Protein AF-0000000072974946 (afdb_homodimer)

Sequence (174 aa):
MSIWTCPFCGLHQTVTRVKTSTVEIAFEIHDCAGGPMGLRGIAVGCSNESCKKVQVTAEVIAAKTGQIGFKSMTPKRPFRRKLFQTAMSIWTCPFCGLHQTVTRVKTSTVEIAFEIHDCAGGPMGLRGIAVGCSNESCKKVQVTAEVIAAKTGQIGFKSMTPKRPFRRKLFQTA

Solvent-accessible surface area (backbone atoms only — not comparable to full-atom values): 9712 Å² total; per-residue (Å²): 124,62,79,38,65,36,90,83,80,65,49,76,39,71,64,44,71,59,28,30,27,76,47,75,46,71,50,68,54,56,86,39,56,90,54,47,33,23,42,35,38,40,37,41,41,37,85,48,85,89,63,11,39,36,44,30,32,36,24,48,20,30,26,37,81,39,89,74,95,67,48,58,62,47,71,41,86,56,51,71,4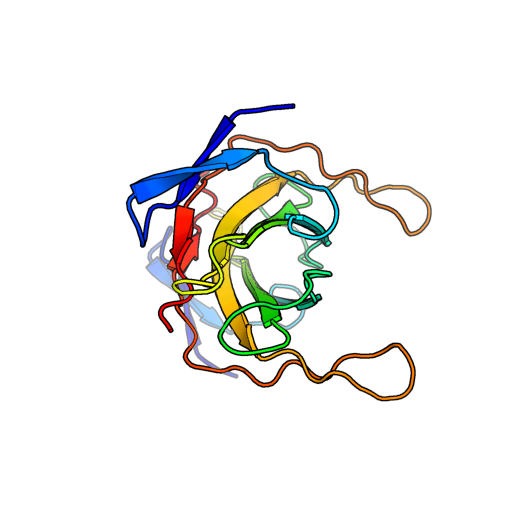4,77,41,68,56,76,119,125,64,78,37,65,37,90,83,79,65,48,77,39,71,63,43,72,60,28,31,25,76,46,75,46,70,51,64,54,55,84,40,51,87,56,50,32,23,42,35,38,40,38,42,40,36,84,48,86,87,61,12,43,38,44,29,32,36,23,48,20,31,27,37,81,41,90,75,92,60,53,56,62,46,73,38,83,57,51,70,43,77,42,64,59,73,130

Foldseek 3Di:
DDWDQDPPPRDIDDFDPVQKDKDKDWDDDPDDDPATKIKIKMKGFDPPPVGRWIKMWMFMFHWAPDDPDHTDTHRDPTPIDIDGDDD/DDWDQDPPPRDIDDFDPVQKDKDKDWDDDPDDDPATKIKIKMKGFDPPPVGRFIKMWMFMFHWAPDDPDDTDTHRDPGPTDIDGPDD

Structure (mmCIF, N/CA/C/O backbone):
data_AF-0000000072974946-model_v1
#
loop_
_entity.id
_entity.type
_entity.pdbx_description
1 polymer 'Uncharacterized protein'
#
loop_
_atom_site.group_PDB
_atom_site.id
_atom_site.type_symbol
_atom_site.label_atom_id
_atom_site.label_alt_id
_atom_site.label_comp_id
_atom_site.label_asym_id
_atom_site.label_entity_id
_atom_site.label_seq_id
_atom_site.pdbx_PDB_ins_code
_atom_site.Cartn_x
_atom_site.Cartn_y
_atom_site.Cartn_z
_atom_site.occupancy
_atom_site.B_iso_or_equiv
_atom_site.auth_seq_id
_atom_site.auth_comp_id
_atom_site.auth_asym_id
_atom_site.auth_atom_id
_atom_site.pdbx_PDB_model_num
ATOM 1 N N . MET A 1 1 ? -16.359 -18.438 -4.785 1 51.69 1 MET A N 1
ATOM 2 C CA . MET A 1 1 ? -15.008 -18.422 -5.32 1 51.69 1 MET A CA 1
ATOM 3 C C . MET A 1 1 ? -14.891 -17.469 -6.5 1 51.69 1 MET A C 1
ATOM 5 O O . MET A 1 1 ? -15.68 -17.531 -7.441 1 51.69 1 MET A O 1
ATOM 9 N N . SER A 1 2 ? -14.469 -16.141 -6.355 1 68.19 2 SER A N 1
ATOM 10 C CA . SER A 1 2 ? -14.508 -15.133 -7.414 1 68.19 2 SER A CA 1
ATOM 11 C C . SER A 1 2 ? -13.461 -15.414 -8.484 1 68.19 2 SER A C 1
ATOM 13 O O . SER A 1 2 ? -12.391 -15.945 -8.188 1 68.19 2 SER A O 1
ATOM 15 N N . ILE A 1 3 ? -13.891 -15.57 -9.742 1 84.31 3 ILE A N 1
ATOM 16 C CA . ILE A 1 3 ? -13.008 -15.766 -10.883 1 84.31 3 ILE A CA 1
ATOM 17 C C . ILE A 1 3 ? -12.164 -14.508 -11.102 1 84.31 3 ILE A C 1
ATOM 19 O O . ILE A 1 3 ? -12.68 -13.391 -11.055 1 84.31 3 ILE A O 1
ATOM 23 N N . TRP A 1 4 ? -10.945 -14.805 -11.172 1 88.5 4 TRP A N 1
ATOM 24 C CA . TRP A 1 4 ? -9.969 -13.742 -11.383 1 88.5 4 TRP A CA 1
ATOM 25 C C . TRP A 1 4 ? -9.172 -13.992 -12.664 1 88.5 4 TRP A C 1
ATOM 27 O O . TRP A 1 4 ? -8.781 -15.125 -12.953 1 88.5 4 TRP A O 1
ATOM 37 N N . THR A 1 5 ? -9.109 -12.945 -13.5 1 91.19 5 THR A N 1
ATOM 38 C CA . THR A 1 5 ? -8.273 -13.016 -14.695 1 91.19 5 THR A CA 1
ATOM 39 C C . THR A 1 5 ? -6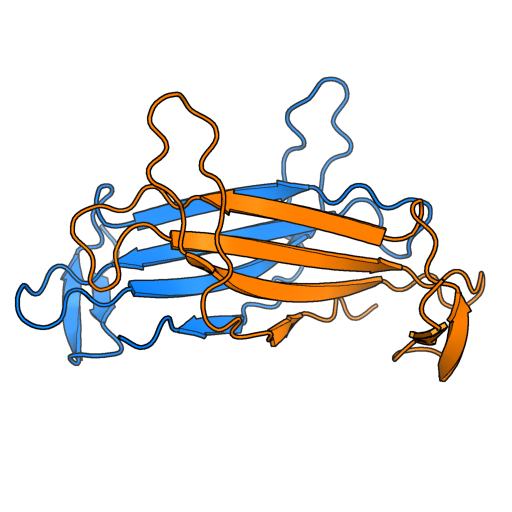.902 -12.398 -14.438 1 91.19 5 THR A C 1
ATOM 41 O O . THR A 1 5 ? -6.805 -11.234 -14.047 1 91.19 5 THR A O 1
ATOM 44 N N . CYS A 1 6 ? -5.895 -13.195 -14.625 1 90.38 6 CYS A N 1
ATOM 45 C CA . CYS A 1 6 ? -4.535 -12.695 -14.453 1 90.38 6 CYS A CA 1
ATOM 46 C C . CYS A 1 6 ? -4.215 -11.617 -15.477 1 90.38 6 CYS A C 1
ATOM 48 O O . CYS A 1 6 ? -4.32 -11.852 -16.688 1 90.38 6 CYS A O 1
ATOM 50 N N . PRO A 1 7 ? -3.805 -10.484 -15.016 1 88.69 7 PRO A N 1
ATOM 51 C CA . PRO A 1 7 ? -3.5 -9.398 -15.961 1 88.69 7 PRO A CA 1
ATOM 52 C C . PRO A 1 7 ? -2.189 -9.625 -16.719 1 88.69 7 PRO A C 1
ATOM 54 O O . PRO A 1 7 ? -1.877 -8.891 -17.641 1 88.69 7 PRO A O 1
ATOM 57 N N . PHE A 1 8 ? -1.518 -10.609 -16.375 1 86.81 8 PHE A N 1
ATOM 58 C CA . PHE A 1 8 ? -0.208 -10.852 -16.969 1 86.81 8 PHE A CA 1
ATOM 59 C C . PHE A 1 8 ? -0.295 -11.906 -18.062 1 86.81 8 PHE A C 1
ATOM 61 O O . PHE A 1 8 ? 0.243 -11.719 -19.156 1 86.81 8 PHE A O 1
ATOM 68 N N . CYS A 1 9 ? -0.981 -13.055 -17.75 1 90.12 9 CYS A N 1
ATOM 69 C CA . CYS A 1 9 ? -1.032 -14.133 -18.734 1 90.12 9 CYS A CA 1
ATOM 70 C C . CYS A 1 9 ? -2.414 -14.227 -19.375 1 90.12 9 CYS A C 1
ATOM 72 O O . CYS A 1 9 ? -2.6 -14.93 -20.359 1 90.12 9 CYS A O 1
ATOM 74 N N . GLY A 1 10 ? -3.426 -13.555 -18.797 1 92 10 GLY A N 1
ATOM 75 C CA . GLY A 1 10 ? -4.758 -13.492 -19.359 1 92 10 GLY A CA 1
ATOM 76 C C . GLY A 1 10 ? -5.613 -14.703 -19.031 1 92 10 GLY A C 1
ATOM 77 O O . GLY A 1 10 ? -6.758 -14.805 -19.469 1 92 10 GLY A O 1
ATOM 78 N N . LEU A 1 11 ? -5.098 -15.602 -18.281 1 92.06 11 LEU A N 1
ATOM 79 C CA . LEU A 1 11 ? -5.832 -16.812 -17.938 1 92.06 11 LEU A CA 1
ATOM 80 C C . LEU A 1 11 ? -6.781 -16.578 -16.781 1 92.06 11 LEU A C 1
ATOM 82 O O . LEU A 1 11 ? -6.445 -15.844 -15.836 1 92.06 11 LEU A O 1
ATOM 86 N N . HIS A 1 12 ? -7.871 -17.234 -16.844 1 92.38 12 HIS A N 1
ATOM 87 C CA . HIS A 1 12 ? -8.836 -17.203 -15.758 1 92.38 12 HIS A CA 1
ATOM 88 C C . HIS A 1 12 ? -8.469 -18.234 -14.68 1 92.38 12 HIS A C 1
ATOM 90 O O . HIS A 1 12 ? -8.078 -19.359 -14.992 1 92.38 12 HIS A O 1
ATOM 96 N N . GLN A 1 13 ? -8.508 -17.719 -13.523 1 89.19 13 GLN A N 1
ATOM 97 C CA . GLN A 1 13 ? -8.219 -18.625 -12.406 1 89.19 13 GLN A CA 1
ATOM 98 C C . GLN A 1 13 ? -9.141 -18.328 -11.219 1 89.19 13 GLN A C 1
ATOM 100 O O . GLN A 1 13 ? -9.664 -17.219 -11.086 1 89.19 13 GLN A O 1
ATOM 105 N N . THR A 1 14 ? -9.297 -19.406 -10.438 1 87.44 14 THR A N 1
ATOM 106 C CA . THR A 1 14 ? -9.992 -19.219 -9.164 1 87.44 14 THR A CA 1
ATOM 107 C C . THR A 1 14 ? -9.031 -18.688 -8.102 1 87.44 14 THR A C 1
ATOM 109 O O . THR A 1 14 ? -7.93 -19.203 -7.934 1 87.44 14 THR A O 1
ATOM 112 N N . VAL A 1 15 ? -9.516 -17.609 -7.535 1 83.62 15 VAL A N 1
ATOM 113 C CA . VAL A 1 15 ? -8.695 -17.031 -6.477 1 83.62 15 VAL A CA 1
ATOM 114 C C . VAL A 1 15 ? -8.711 -17.938 -5.254 1 83.62 15 VAL A C 1
ATOM 116 O O . VAL A 1 15 ? -9.773 -18.281 -4.738 1 83.62 15 VAL A O 1
ATOM 119 N N . THR A 1 16 ? -7.48 -18.484 -4.938 1 87.12 16 THR A N 1
ATOM 120 C CA . THR A 1 16 ? -7.355 -19.328 -3.754 1 87.12 16 THR A CA 1
ATOM 121 C C . THR A 1 16 ? -6.734 -18.547 -2.598 1 87.12 16 THR A C 1
ATOM 123 O O . THR A 1 16 ? -6.078 -17.531 -2.814 1 87.12 16 THR A O 1
ATOM 126 N N . ARG A 1 17 ? -6.969 -19.078 -1.376 1 88.38 17 ARG A N 1
ATOM 127 C CA . ARG A 1 17 ? -6.469 -18.406 -0.176 1 88.38 17 ARG A CA 1
ATOM 128 C C . ARG A 1 17 ? -4.941 -18.391 -0.152 1 88.38 17 ARG A C 1
ATOM 130 O O . ARG A 1 17 ? -4.336 -17.438 0.331 1 88.38 17 ARG A O 1
ATOM 137 N N . VAL A 1 18 ? -4.344 -19.438 -0.717 1 89.19 18 VAL A N 1
ATOM 138 C CA . VAL A 1 18 ? -2.891 -19.562 -0.647 1 89.19 18 VAL A CA 1
ATOM 139 C C . VAL A 1 18 ? -2.238 -18.594 -1.627 1 89.19 18 VAL A C 1
ATOM 141 O O . VAL A 1 18 ? -1.055 -18.266 -1.496 1 89.19 18 VAL A O 1
ATOM 144 N N . LYS A 1 19 ? -3.086 -18.156 -2.582 1 91.19 19 LYS A N 1
ATOM 145 C CA . LYS A 1 19 ? -2.543 -17.266 -3.604 1 91.19 19 LYS A CA 1
ATOM 146 C C . LYS A 1 19 ? -3.018 -15.828 -3.391 1 91.19 19 LYS A C 1
ATOM 148 O O . LYS A 1 19 ? -2.832 -14.969 -4.262 1 91.19 19 LYS A O 1
ATOM 153 N N . THR A 1 20 ? -3.645 -15.602 -2.303 1 91.38 20 THR A N 1
ATOM 154 C CA . THR A 1 20 ? -4.125 -14.258 -2.002 1 91.38 20 THR A CA 1
ATOM 155 C C . THR A 1 20 ? -3.723 -13.836 -0.592 1 91.38 20 THR A C 1
ATOM 157 O O . THR A 1 20 ? -3.73 -14.656 0.33 1 91.38 20 THR A O 1
ATOM 160 N N . SER A 1 21 ? -3.381 -12.633 -0.427 1 92.12 21 SER A N 1
ATOM 161 C CA . SER A 1 21 ? -3.041 -12.047 0.865 1 92.12 21 SER A CA 1
ATOM 162 C C . SER A 1 21 ? -3.555 -10.609 0.974 1 92.12 21 SER A C 1
ATOM 164 O O . SER A 1 21 ? -3.371 -9.812 0.056 1 92.12 21 SER A O 1
ATOM 166 N N . THR A 1 22 ? -4.281 -10.359 2.014 1 91.31 22 THR A N 1
ATOM 167 C CA . THR A 1 22 ? -4.73 -9.008 2.338 1 91.31 22 THR A CA 1
ATOM 168 C C . THR A 1 22 ? -4.059 -8.508 3.609 1 91.31 22 THR A C 1
ATOM 170 O O . THR A 1 22 ? -4 -9.219 4.613 1 91.31 22 THR A O 1
ATOM 173 N N . VAL A 1 23 ? -3.531 -7.344 3.523 1 89.5 23 VAL A N 1
ATOM 174 C CA . VAL A 1 23 ? -2.91 -6.742 4.699 1 89.5 23 VAL A CA 1
ATOM 175 C C . VAL A 1 23 ? -3.498 -5.355 4.941 1 89.5 23 VAL A C 1
ATOM 177 O O . VAL A 1 23 ? -3.914 -4.676 3.998 1 89.5 23 VAL A O 1
ATOM 180 N N . GLU A 1 24 ? -3.633 -5.023 6.211 1 88.19 24 GLU A N 1
ATOM 181 C CA . GLU A 1 24 ? -4.043 -3.695 6.66 1 88.19 24 GLU A CA 1
ATOM 182 C C . GLU A 1 24 ? -3.133 -3.186 7.773 1 88.19 24 GLU A C 1
ATOM 184 O O . GLU A 1 24 ? -2.791 -3.932 8.695 1 88.19 24 GLU A O 1
ATOM 189 N N . ILE A 1 25 ? -2.719 -1.967 7.598 1 89.06 25 ILE A N 1
ATOM 190 C CA . ILE A 1 25 ? -1.837 -1.403 8.617 1 89.06 25 ILE A CA 1
ATOM 191 C C . ILE A 1 25 ? -2.123 0.088 8.773 1 89.06 25 ILE A C 1
ATOM 193 O O . ILE A 1 25 ? -2.357 0.792 7.793 1 89.06 25 ILE A O 1
ATOM 197 N N . ALA A 1 26 ? -2.09 0.513 10.047 1 89.56 26 ALA A N 1
ATOM 198 C CA . ALA A 1 26 ? -2.391 1.911 10.344 1 89.56 26 ALA A CA 1
ATOM 199 C C . ALA A 1 26 ? -1.131 2.77 10.281 1 89.56 26 ALA A C 1
ATOM 201 O O . ALA A 1 26 ? -0.043 2.312 10.641 1 89.56 26 ALA A O 1
ATOM 202 N N . PHE A 1 27 ? -1.401 4.027 9.812 1 89.62 27 PHE A N 1
ATOM 203 C CA . PHE A 1 27 ? -0.354 5.035 9.945 1 89.62 27 PHE A CA 1
ATOM 204 C C . PHE A 1 27 ? -0.42 5.699 11.32 1 89.62 27 PHE A C 1
ATOM 206 O O . PHE A 1 27 ? -1.506 5.883 11.875 1 89.62 27 PHE A O 1
ATOM 213 N N . GLU A 1 28 ? 0.806 6.004 11.859 1 90.31 28 GLU A N 1
ATOM 214 C CA . GLU A 1 28 ? 0.872 6.773 13.102 1 90.31 28 GLU A CA 1
ATOM 215 C C . GLU A 1 28 ? 1.166 8.242 12.82 1 90.31 28 GLU A C 1
ATOM 217 O O . GLU A 1 28 ? 2.297 8.703 13 1 90.31 28 GLU A O 1
ATOM 222 N N . ILE A 1 29 ? 0.166 8.93 12.312 1 86.31 29 ILE A N 1
ATOM 223 C CA . ILE A 1 29 ? 0.29 10.352 12.023 1 86.31 29 ILE A CA 1
ATOM 224 C C . ILE A 1 29 ? -0.747 11.133 12.82 1 86.31 29 ILE A C 1
ATOM 226 O O . ILE A 1 29 ? -1.896 10.711 12.945 1 86.31 29 ILE A O 1
ATOM 230 N N . HIS A 1 30 ? -0.218 12.219 13.297 1 84.31 30 HIS A N 1
ATOM 231 C CA . HIS A 1 30 ? -1.086 12.969 14.195 1 84.31 30 HIS A CA 1
ATOM 232 C C . HIS A 1 30 ? -1.682 14.188 13.492 1 84.31 30 HIS A C 1
ATOM 234 O O . HIS A 1 30 ? -1.077 14.734 12.57 1 84.31 30 HIS A O 1
ATOM 240 N N . ASP A 1 31 ? -2.895 14.578 13.945 1 84.62 31 ASP A N 1
ATOM 241 C CA . ASP A 1 31 ? -3.521 15.859 13.633 1 84.62 31 ASP A CA 1
ATOM 242 C C . ASP A 1 31 ? -3.641 16.062 12.117 1 84.62 31 ASP A C 1
ATOM 244 O O . ASP A 1 31 ? -3.203 17.078 11.586 1 84.62 31 ASP A O 1
ATOM 248 N N . CYS A 1 32 ? -4.164 15.141 11.438 1 83.12 32 CYS A N 1
ATOM 249 C CA . CYS A 1 32 ? -4.371 15.234 10 1 83.12 32 CYS A CA 1
ATOM 250 C C . CYS A 1 32 ? -5.852 15.359 9.664 1 83.12 32 CYS A C 1
ATOM 252 O O . CYS A 1 32 ? -6.703 14.883 10.414 1 83.12 32 CYS A O 1
ATOM 254 N N . ALA A 1 33 ? -5.918 15.938 8.445 1 76 33 ALA A N 1
ATOM 255 C CA . ALA A 1 33 ? -7.281 16.062 7.938 1 76 33 ALA A CA 1
ATOM 256 C C . ALA A 1 33 ? -7.844 14.703 7.531 1 76 33 ALA A C 1
ATOM 258 O O . ALA A 1 33 ? -7.133 13.883 6.949 1 76 33 ALA A O 1
ATOM 259 N N . GLY A 1 34 ? -8.992 14.234 8.047 1 75.81 34 GLY A N 1
ATOM 260 C CA . GLY A 1 34 ? -9.656 12.992 7.688 1 75.81 34 GLY A CA 1
ATOM 261 C C . GLY A 1 34 ? -9.625 11.953 8.797 1 75.81 34 GLY A C 1
ATOM 262 O O . GLY A 1 34 ? -10.289 10.922 8.703 1 75.81 34 GLY A O 1
ATOM 263 N N . GLY A 1 35 ? -8.672 12.227 9.75 1 79.62 35 GLY A N 1
ATOM 264 C CA . GLY A 1 35 ? -8.633 11.305 10.867 1 79.62 35 GLY A CA 1
ATOM 265 C C . GLY A 1 35 ? -7.633 10.18 10.68 1 79.62 35 GLY A C 1
ATOM 266 O O . GLY A 1 35 ? -6.777 10.242 9.789 1 79.62 35 GLY A O 1
ATOM 267 N N . PRO A 1 36 ? -7.73 9.172 11.57 1 83 36 PRO A N 1
ATOM 268 C CA . PRO A 1 36 ? -6.828 8.023 11.461 1 83 36 PRO A CA 1
ATOM 269 C C . PRO A 1 36 ? -6.98 7.273 10.141 1 83 36 PRO A C 1
ATOM 271 O O . PRO A 1 36 ? -8.102 7.059 9.672 1 83 36 PRO A O 1
ATOM 274 N N . MET A 1 37 ? -5.797 7.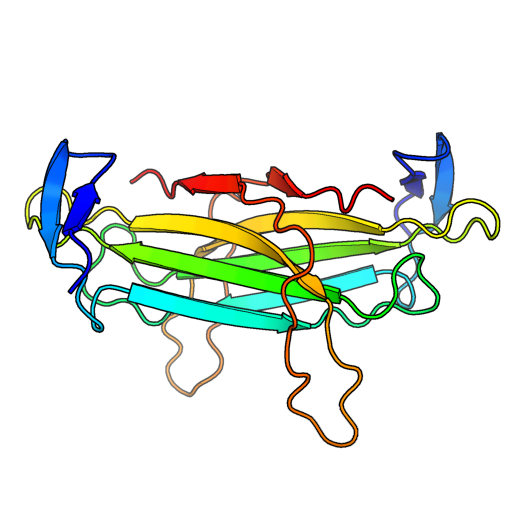004 9.578 1 84.94 37 MET A N 1
ATOM 275 C CA . MET A 1 37 ? -5.801 6.324 8.289 1 84.94 37 MET A CA 1
ATOM 276 C C . MET A 1 37 ? -4.777 5.191 8.266 1 84.94 37 MET A C 1
ATOM 278 O O . MET A 1 37 ? -3.941 5.086 9.164 1 84.94 37 MET A O 1
ATOM 282 N N . GLY A 1 38 ? -5.012 4.344 7.27 1 86.94 38 GLY A N 1
ATOM 283 C CA . GLY A 1 38 ? -4.094 3.234 7.055 1 86.94 38 GLY A CA 1
ATOM 284 C C . GLY A 1 38 ? -3.99 2.816 5.602 1 86.94 38 GLY A C 1
ATOM 285 O O . GLY A 1 38 ? -4.477 3.518 4.711 1 86.94 38 GLY A O 1
ATOM 286 N N . LEU A 1 39 ? -3.209 1.827 5.484 1 88 39 LEU A N 1
ATOM 287 C CA . LEU A 1 39 ? -2.98 1.25 4.164 1 88 39 LEU A CA 1
ATOM 288 C C . LEU A 1 39 ? -3.537 -0.168 4.086 1 88 39 LEU A C 1
ATOM 290 O O . LEU A 1 39 ? -3.33 -0.971 5 1 88 39 LEU A O 1
ATOM 294 N N . ARG A 1 40 ? -4.27 -0.372 3.062 1 87.88 40 ARG A N 1
ATOM 295 C CA . ARG A 1 40 ? -4.715 -1.725 2.746 1 87.88 40 ARG A CA 1
ATOM 296 C C . ARG A 1 40 ? -4.086 -2.219 1.447 1 87.88 40 ARG A C 1
ATOM 298 O O . ARG A 1 40 ? -4.074 -1.5 0.446 1 87.88 40 ARG A O 1
ATOM 305 N N . GLY A 1 41 ? -3.488 -3.348 1.512 1 90.69 41 GLY A N 1
ATOM 306 C CA . GLY A 1 41 ? -2.926 -3.998 0.339 1 90.69 41 GLY A CA 1
ATOM 307 C C . GLY A 1 41 ? -3.527 -5.363 0.068 1 90.69 41 GLY A C 1
ATOM 308 O O . GLY A 1 41 ? -3.805 -6.121 1 1 90.69 41 GLY A O 1
ATOM 309 N N . ILE A 1 42 ? -3.734 -5.621 -1.188 1 90.38 42 ILE A N 1
ATOM 310 C CA . ILE A 1 42 ? -4.191 -6.941 -1.621 1 90.38 42 ILE A CA 1
ATOM 311 C C . ILE A 1 42 ? -3.229 -7.5 -2.668 1 90.38 42 ILE A C 1
ATOM 313 O O . ILE A 1 42 ? -2.92 -6.828 -3.658 1 90.38 42 ILE A O 1
ATOM 317 N N . ALA A 1 43 ? -2.791 -8.672 -2.395 1 90.5 43 ALA A N 1
ATOM 318 C CA . ALA A 1 43 ? -1.946 -9.375 -3.352 1 90.5 43 ALA A CA 1
ATOM 319 C C . ALA A 1 43 ? -2.641 -10.633 -3.871 1 90.5 43 ALA A C 1
ATOM 321 O O . ALA A 1 43 ? -3.23 -11.391 -3.098 1 90.5 43 ALA A O 1
ATOM 322 N N . VAL A 1 44 ? -2.574 -10.758 -5.199 1 90.75 44 VAL A N 1
ATOM 323 C CA . VAL A 1 44 ? -3.117 -11.945 -5.852 1 90.75 44 VAL A CA 1
ATOM 324 C C . VAL A 1 44 ? -2.061 -12.555 -6.77 1 90.75 44 VAL A C 1
ATOM 326 O O . VAL A 1 44 ? -1.605 -11.906 -7.719 1 90.75 44 VAL A O 1
ATOM 329 N N . GLY A 1 45 ? -1.755 -13.773 -6.453 1 91.88 45 GLY A N 1
ATOM 330 C CA . GLY A 1 45 ? -0.777 -14.484 -7.258 1 91.88 45 GLY A CA 1
ATOM 331 C C . GLY A 1 45 ? -1.408 -15.367 -8.32 1 91.88 45 GLY A C 1
ATOM 332 O O . GLY A 1 45 ? -2.424 -16.016 -8.062 1 91.88 45 GLY A O 1
ATOM 333 N N . CYS A 1 46 ? -0.748 -15.375 -9.43 1 91.12 46 CYS A N 1
ATOM 334 C CA . CYS A 1 46 ? -1.218 -16.234 -10.508 1 91.12 46 CYS A CA 1
ATOM 335 C C . CYS A 1 46 ? -0.862 -17.688 -10.242 1 91.12 46 CYS A C 1
ATOM 337 O O . CYS A 1 46 ? 0.283 -18 -9.914 1 91.12 46 CYS A O 1
ATOM 339 N N . SER A 1 47 ? -1.776 -18.625 -10.477 1 90.69 47 SER A N 1
ATOM 340 C CA . SER A 1 47 ? -1.57 -20.047 -10.227 1 90.69 47 SER A CA 1
ATOM 341 C C . SER A 1 47 ? -0.979 -20.75 -11.445 1 90.69 47 SER A C 1
ATOM 343 O O . SER A 1 47 ? -0.615 -21.922 -11.375 1 90.69 47 SER A O 1
ATOM 345 N N . ASN A 1 48 ? -0.956 -19.984 -12.586 1 91.62 48 ASN A N 1
ATOM 346 C CA . ASN A 1 48 ? -0.296 -20.531 -13.766 1 91.62 48 ASN A CA 1
ATOM 347 C C . ASN A 1 48 ? 1.205 -20.703 -13.539 1 91.62 48 ASN A C 1
ATOM 349 O O . ASN A 1 48 ? 1.912 -19.719 -13.312 1 91.62 48 ASN A O 1
ATOM 353 N N . GLU A 1 49 ? 1.651 -21.891 -13.625 1 90.75 49 GLU A N 1
ATOM 354 C CA . GLU A 1 49 ? 3.041 -22.219 -13.328 1 90.75 49 GLU A CA 1
ATOM 355 C C . GLU A 1 49 ? 3.998 -21.438 -14.234 1 90.75 49 GLU A C 1
ATOM 357 O O . GLU A 1 49 ? 5.117 -21.125 -13.828 1 90.75 49 GLU A O 1
ATOM 362 N N . SER A 1 50 ? 3.488 -21.141 -15.406 1 91.25 50 SER A N 1
ATOM 363 C CA . SER A 1 50 ? 4.352 -20.453 -16.359 1 91.25 50 SER A CA 1
ATOM 364 C C . SER A 1 50 ? 4.375 -18.953 -16.094 1 91.25 50 SER A C 1
ATOM 366 O O . SER A 1 50 ? 5.273 -18.25 -16.562 1 91.25 50 SER A O 1
ATOM 368 N N . CYS A 1 51 ? 3.459 -18.375 -15.43 1 91.19 51 CYS A N 1
ATOM 369 C CA . CYS A 1 51 ? 3.348 -16.938 -15.148 1 91.19 51 CYS A CA 1
ATOM 370 C C . CYS A 1 51 ? 3.793 -16.625 -13.727 1 91.19 51 CYS A C 1
ATOM 372 O O . CYS A 1 51 ? 4.867 -16.062 -13.516 1 91.19 51 CYS A O 1
ATOM 374 N N . LYS A 1 52 ? 3.203 -17.062 -12.648 1 90.38 52 LYS A N 1
ATOM 375 C CA . LYS A 1 52 ? 3.449 -16.984 -11.211 1 90.38 52 LYS A CA 1
ATOM 376 C C . LYS A 1 52 ? 3.633 -15.539 -10.758 1 90.38 52 LYS A C 1
ATOM 378 O O . LYS A 1 52 ? 4.137 -15.281 -9.664 1 90.38 52 LYS A O 1
ATOM 383 N N . LYS A 1 53 ? 3.17 -14.539 -11.586 1 89.19 53 LYS A N 1
ATOM 384 C CA . LYS A 1 53 ? 3.268 -13.133 -11.203 1 89.19 53 LYS A CA 1
ATOM 385 C C . LYS A 1 53 ? 2.158 -12.758 -10.227 1 89.19 53 LYS A C 1
ATOM 387 O O . LYS A 1 53 ? 1.165 -13.469 -10.094 1 89.19 53 LYS A O 1
ATOM 392 N N . VAL A 1 54 ? 2.48 -11.688 -9.492 1 89.06 54 VAL A N 1
ATOM 393 C CA . VAL A 1 54 ? 1.57 -11.242 -8.438 1 89.06 54 VAL A CA 1
ATOM 394 C C . VAL A 1 54 ? 1.039 -9.852 -8.766 1 89.06 54 VAL A C 1
ATOM 396 O O . VAL A 1 54 ? 1.809 -8.953 -9.109 1 89.06 54 VAL A O 1
ATOM 399 N N . GLN A 1 55 ? -0.241 -9.719 -8.68 1 88.88 55 GLN A N 1
ATOM 400 C CA . GLN A 1 55 ? -0.859 -8.398 -8.734 1 88.88 55 GLN A CA 1
ATOM 401 C C . GLN A 1 55 ? -1.06 -7.828 -7.336 1 88.88 55 GLN A C 1
ATOM 403 O O . GLN A 1 55 ? -1.664 -8.469 -6.477 1 88.88 55 GLN A O 1
ATOM 408 N N . VAL A 1 56 ? -0.549 -6.617 -7.168 1 88.06 56 VAL A N 1
ATOM 409 C CA . VAL A 1 56 ? -0.722 -5.945 -5.887 1 88.06 56 VAL A CA 1
ATOM 410 C C . VAL A 1 56 ? -1.545 -4.672 -6.074 1 88.06 56 VAL A C 1
ATOM 412 O O . VAL A 1 56 ? -1.292 -3.895 -6.996 1 88.06 56 VAL A O 1
ATOM 415 N N . THR A 1 57 ? -2.537 -4.535 -5.266 1 87.44 57 THR A N 1
ATOM 416 C CA . THR A 1 57 ? -3.32 -3.309 -5.188 1 87.44 57 THR A CA 1
ATOM 417 C C . THR A 1 57 ? -3.248 -2.711 -3.783 1 87.44 57 THR A C 1
ATOM 419 O O . THR A 1 57 ? -3.168 -3.443 -2.795 1 87.44 57 THR A O 1
ATOM 422 N N . ALA A 1 58 ? -3.156 -1.448 -3.777 1 87.44 58 ALA A N 1
ATOM 423 C CA . ALA A 1 58 ? -3.125 -0.755 -2.492 1 87.44 58 ALA A CA 1
ATOM 424 C C . ALA A 1 58 ? -4.117 0.403 -2.469 1 87.44 58 ALA A C 1
ATOM 426 O O . ALA A 1 58 ? -4.359 1.043 -3.494 1 87.44 58 ALA A O 1
ATOM 427 N N . GLU A 1 59 ? -4.656 0.656 -1.284 1 85.06 59 GLU A N 1
ATOM 428 C CA . GLU A 1 59 ? -5.566 1.782 -1.086 1 85.06 59 GLU A CA 1
ATOM 429 C C . GLU A 1 59 ? -5.426 2.361 0.319 1 85.06 59 GLU A C 1
ATOM 431 O O . GLU A 1 59 ? -5.023 1.658 1.249 1 85.06 59 GLU A O 1
ATOM 436 N N . VAL A 1 60 ? -5.762 3.578 0.415 1 86.5 60 VAL A N 1
ATOM 437 C CA . VAL A 1 60 ? -5.82 4.227 1.721 1 86.5 60 VAL A CA 1
ATOM 438 C C . VAL A 1 60 ? -7.199 4.016 2.342 1 86.5 60 VAL A C 1
ATOM 440 O O . VAL A 1 60 ? -8.219 4.188 1.674 1 86.5 60 VAL A O 1
ATOM 443 N N . ILE A 1 61 ? -7.105 3.59 3.631 1 83.88 61 ILE A N 1
ATOM 444 C CA . ILE A 1 61 ? -8.367 3.326 4.316 1 83.88 61 ILE A CA 1
ATOM 445 C C . ILE A 1 61 ? -8.414 4.117 5.621 1 83.88 61 ILE A C 1
ATOM 447 O O . ILE A 1 61 ? -7.383 4.555 6.133 1 83.88 61 ILE A O 1
ATOM 451 N N . ALA A 1 62 ? -9.711 4.355 6.078 1 82.5 62 ALA A N 1
ATOM 452 C CA . ALA A 1 62 ? -9.859 4.93 7.414 1 82.5 62 ALA A CA 1
ATOM 453 C C . ALA A 1 62 ? -9.461 3.926 8.492 1 82.5 62 ALA A C 1
ATOM 455 O O . ALA A 1 62 ? -9.773 2.736 8.391 1 82.5 62 ALA A O 1
ATOM 456 N N . ALA A 1 63 ? -8.625 4.48 9.383 1 80.31 63 ALA A N 1
ATOM 457 C CA . ALA A 1 63 ? -8.211 3.627 10.492 1 80.31 63 ALA A CA 1
ATOM 458 C C . ALA A 1 63 ? -9.031 3.93 11.742 1 80.31 63 ALA A C 1
ATOM 460 O O . ALA A 1 63 ? -9.555 5.035 11.898 1 80.31 63 ALA A O 1
ATOM 461 N N . LYS A 1 64 ? -9.531 2.869 12.453 1 64.44 64 LYS A N 1
ATOM 462 C CA . LYS A 1 64 ? -10.258 3.1 13.703 1 64.44 64 LYS A CA 1
ATOM 463 C C . LYS A 1 64 ? -9.297 3.238 14.883 1 64.44 64 LYS A C 1
ATOM 465 O O . LYS A 1 64 ? -8.266 2.562 14.93 1 64.44 64 LYS A O 1
ATOM 470 N N . THR A 1 65 ? -9.258 4.457 15.422 1 55.38 65 THR A N 1
ATOM 471 C CA . THR A 1 65 ? -8.492 4.609 16.656 1 55.38 65 THR A CA 1
ATOM 472 C C . THR A 1 65 ? -8.906 3.564 17.688 1 55.38 65 THR A C 1
ATOM 474 O O . THR A 1 65 ? -10.07 3.508 18.094 1 55.38 65 THR A O 1
ATOM 477 N N . GLY A 1 66 ? -8.93 2.27 17.297 1 46.16 66 GLY A N 1
ATOM 478 C CA . GLY A 1 66 ? -9.367 1.425 18.391 1 46.16 66 GLY A CA 1
ATOM 479 C C . GLY A 1 66 ? -8.695 1.771 19.703 1 46.16 66 GLY A C 1
ATOM 480 O O . GLY A 1 66 ? -7.684 2.479 19.734 1 46.16 66 GLY A O 1
ATOM 481 N N . GLN A 1 67 ? -9.656 1.537 20.719 1 37.06 67 GLN A N 1
ATOM 482 C CA . GLN A 1 67 ? -9.047 1.493 22.047 1 37.06 67 GLN A CA 1
ATOM 483 C C . GLN A 1 67 ? -7.641 0.912 21.984 1 37.06 67 GLN A C 1
ATOM 485 O O . GLN A 1 67 ? -6.66 1.654 21.891 1 37.06 67 GLN A O 1
ATOM 490 N N . ILE A 1 68 ? -7.633 -0.546 22.344 1 33.41 68 ILE A N 1
ATOM 491 C CA . ILE A 1 68 ? -6.438 -1.367 22.5 1 33.41 68 ILE A CA 1
ATOM 492 C C . ILE A 1 68 ? -5.895 -1.752 21.125 1 33.41 68 ILE A C 1
ATOM 494 O O . ILE A 1 68 ? -6.66 -2.055 20.219 1 33.41 68 ILE A O 1
ATOM 498 N N . GLY A 1 69 ? -4.82 -2.039 20.469 1 34.44 69 GLY A N 1
ATOM 499 C CA . GLY A 1 69 ? -3.895 -2.471 19.438 1 34.44 69 GLY A CA 1
ATOM 500 C C . GLY A 1 69 ? -4.531 -2.561 18.062 1 34.44 69 GLY A C 1
ATOM 501 O O . GLY A 1 69 ? -3.838 -2.512 17.047 1 34.44 69 GLY A O 1
ATOM 502 N N . PHE A 1 70 ? -5.758 -3.279 17.734 1 34.47 70 PHE A N 1
ATOM 503 C CA . PHE A 1 70 ? -6.188 -3.725 16.422 1 34.47 70 PHE A CA 1
ATOM 504 C C . PHE A 1 70 ? -7.059 -2.67 15.75 1 34.47 70 PHE A C 1
ATOM 506 O O . PHE A 1 70 ? -8.148 -2.352 16.234 1 34.47 70 PHE A O 1
ATOM 513 N N . LYS A 1 71 ? -6.66 -1.647 15.234 1 40.16 71 LYS A N 1
ATOM 514 C CA . LYS A 1 71 ? -7.496 -0.612 14.633 1 40.16 71 LYS A CA 1
ATOM 515 C C . LYS A 1 71 ? -8.188 -1.126 13.375 1 40.16 71 LYS A C 1
ATOM 517 O O . LYS A 1 71 ? -7.555 -1.741 12.516 1 40.16 71 LYS A O 1
ATOM 522 N N . SER A 1 72 ? -9.539 -1.386 13.57 1 34.22 72 SER A N 1
ATOM 523 C CA . SER A 1 72 ? -10.391 -1.833 12.477 1 34.22 72 SER A CA 1
ATOM 524 C C . SER A 1 72 ? -10.438 -0.799 11.359 1 34.22 72 SER A C 1
ATOM 526 O O . SER A 1 72 ? -10.477 0.405 11.617 1 34.22 72 SER A O 1
ATOM 528 N N . MET A 1 73 ? -9.883 -1.011 10.227 1 39.44 73 MET A N 1
ATOM 529 C CA . MET A 1 73 ? -9.617 -0.24 9.016 1 39.44 73 MET A CA 1
ATOM 530 C C . MET A 1 73 ? -10.898 -0.06 8.203 1 39.44 73 MET A C 1
ATOM 532 O O . MET A 1 73 ? -11.539 -1.041 7.82 1 39.44 73 MET A O 1
ATOM 536 N N . THR A 1 74 ? -11.727 0.851 8.578 1 36.91 74 THR A N 1
ATOM 537 C CA . THR A 1 74 ? -12.859 1.018 7.672 1 36.91 74 THR A CA 1
ATOM 538 C C . THR A 1 74 ? -12.414 1.69 6.375 1 36.91 74 THR A C 1
ATOM 540 O O . THR A 1 74 ? -11.695 2.691 6.406 1 36.91 74 THR A O 1
ATOM 543 N N . PRO A 1 75 ? -12.594 1.015 5.309 1 35.59 75 PRO A N 1
ATOM 544 C CA . PRO A 1 75 ? -12.117 1.498 4.012 1 35.59 75 PRO A CA 1
ATOM 545 C C . PRO A 1 75 ? -12.805 2.787 3.57 1 35.59 75 PRO A C 1
ATOM 547 O O . PRO A 1 75 ? -14.031 2.863 3.566 1 35.59 75 PRO A O 1
ATOM 550 N N . LYS A 1 76 ? -12.492 3.896 3.961 1 37.72 76 LYS A N 1
ATOM 551 C CA . LYS A 1 76 ? -13.07 4.977 3.164 1 37.72 76 LYS A CA 1
ATOM 552 C C . LYS A 1 76 ? -12.664 4.855 1.697 1 37.72 76 LYS A C 1
ATOM 554 O O . LYS A 1 76 ? -11.758 4.09 1.36 1 37.72 76 LYS A O 1
ATOM 559 N N . ARG A 1 77 ? -13.086 5.871 0.785 1 36 77 ARG A N 1
ATOM 560 C CA . ARG A 1 77 ? -13.008 5.719 -0.665 1 36 77 ARG A CA 1
ATOM 561 C C . ARG A 1 77 ? -11.602 5.309 -1.1 1 36 77 ARG A C 1
ATOM 563 O O . ARG A 1 77 ? -10.641 6.039 -0.861 1 36 77 ARG A O 1
ATOM 570 N N . PRO A 1 78 ? -11.461 4.02 -1.287 1 37.5 78 PRO A N 1
ATOM 571 C CA . PRO A 1 78 ? -10.18 3.381 -1.592 1 37.5 78 PRO A CA 1
ATOM 572 C C . PRO A 1 78 ? -9.539 3.924 -2.867 1 37.5 78 PRO A C 1
ATOM 574 O O . PRO A 1 78 ? -10.227 4.148 -3.863 1 37.5 78 PRO A O 1
ATOM 577 N N . PHE A 1 79 ? -8.711 4.805 -2.777 1 36.22 79 PHE A N 1
ATOM 578 C CA . PHE A 1 79 ? -7.957 4.961 -4.016 1 36.22 79 PHE A CA 1
ATOM 579 C C . PHE A 1 79 ? -7.16 3.699 -4.324 1 36.22 79 PHE A C 1
ATOM 581 O O . PHE A 1 79 ? -6.254 3.33 -3.574 1 36.22 79 PHE A O 1
ATOM 588 N N . ARG A 1 80 ? -7.902 2.865 -5.016 1 41.88 80 ARG A N 1
ATOM 589 C CA . ARG A 1 80 ? -7.293 1.61 -5.441 1 41.88 80 ARG A CA 1
ATOM 590 C C . ARG A 1 80 ? -6.32 1.838 -6.594 1 41.88 80 ARG A C 1
ATOM 592 O O . ARG A 1 80 ? -6.66 2.484 -7.586 1 41.88 80 ARG A O 1
ATOM 599 N N . ARG A 1 81 ? -5.082 1.933 -6.254 1 46.28 81 ARG A N 1
ATOM 600 C CA . ARG A 1 81 ? -4.23 1.835 -7.438 1 46.28 81 ARG A CA 1
ATOM 601 C C . ARG A 1 81 ? -3.506 0.493 -7.48 1 46.28 81 ARG A C 1
ATOM 603 O O . ARG A 1 81 ? -3.062 -0.014 -6.449 1 46.28 81 ARG A O 1
ATOM 610 N N . LYS A 1 82 ? -3.645 -0.214 -8.539 1 43.91 82 LYS A N 1
ATOM 611 C CA . LYS A 1 82 ? -2.977 -1.482 -8.82 1 43.91 82 LYS A CA 1
ATOM 612 C C . LYS A 1 82 ? -1.467 -1.295 -8.93 1 43.91 82 LYS A C 1
ATOM 614 O O . LYS A 1 82 ? -0.997 -0.385 -9.617 1 43.91 82 LYS A O 1
ATOM 619 N N . LEU A 1 83 ? -0.89 -1.813 -7.93 1 51 83 LEU A N 1
ATOM 620 C CA . LEU A 1 83 ? 0.561 -1.917 -8.039 1 51 83 LEU A CA 1
ATOM 621 C C . LEU A 1 83 ? 0.968 -3.27 -8.617 1 51 83 LEU A C 1
ATOM 623 O O . LEU A 1 83 ? 0.428 -4.305 -8.219 1 51 83 LEU A O 1
ATOM 627 N N . PHE A 1 84 ? 1.483 -3.277 -9.75 1 43.38 84 PHE A N 1
ATOM 628 C CA . PHE A 1 84 ? 1.897 -4.527 -10.375 1 43.38 84 PHE A CA 1
ATOM 629 C C . PHE A 1 84 ? 3.377 -4.793 -10.125 1 43.38 84 PHE A C 1
ATOM 631 O O . PHE A 1 84 ? 4.191 -3.867 -10.141 1 43.38 84 PHE A O 1
ATOM 638 N N . GLN A 1 85 ? 3.621 -5.941 -9.312 1 48.69 85 GLN A N 1
ATOM 639 C CA . GLN A 1 85 ? 5.016 -6.375 -9.305 1 48.69 85 GLN A CA 1
ATOM 640 C C . GLN A 1 85 ? 5.383 -7.07 -10.609 1 48.69 85 GLN A C 1
ATOM 642 O O . GLN A 1 85 ? 4.676 -7.973 -11.062 1 48.69 85 GLN A O 1
ATOM 647 N N . THR A 1 86 ? 5.984 -6.211 -11.438 1 40.25 86 THR A N 1
ATOM 648 C CA . THR A 1 86 ? 6.523 -6.836 -12.648 1 40.25 86 THR A CA 1
ATOM 649 C C . THR A 1 86 ? 7.629 -7.824 -12.297 1 40.25 86 THR A C 1
ATOM 651 O O . THR A 1 86 ? 8.406 -7.59 -11.375 1 40.25 86 THR A O 1
ATOM 654 N N . ALA A 1 87 ? 7.508 -9.094 -12.742 1 36.38 87 ALA A N 1
ATOM 655 C CA . ALA A 1 87 ? 8.633 -10.023 -12.781 1 36.38 87 ALA A CA 1
ATOM 656 C C . ALA A 1 87 ? 9.836 -9.406 -13.484 1 36.38 87 ALA A C 1
ATOM 658 O O . ALA A 1 87 ? 9.68 -8.547 -14.359 1 36.38 87 ALA A O 1
ATOM 659 N N . MET B 1 1 ? 17.078 17.219 8.258 1 51.47 1 MET B N 1
ATOM 660 C CA . MET B 1 1 ? 15.625 17.406 8.195 1 51.47 1 MET B CA 1
ATOM 661 C C . MET B 1 1 ? 15.188 17.719 6.77 1 51.47 1 MET B C 1
ATOM 663 O O . MET B 1 1 ? 15.742 18.609 6.121 1 51.47 1 MET B O 1
ATOM 667 N N . SER B 1 2 ? 14.68 16.734 5.902 1 68.5 2 SER B N 1
ATOM 668 C CA . SER B 1 2 ? 14.414 16.938 4.48 1 68.5 2 SER B CA 1
ATOM 669 C C . SER B 1 2 ? 13.203 17.844 4.27 1 68.5 2 SER B C 1
ATOM 671 O O . SER B 1 2 ? 12.266 17.828 5.07 1 68.5 2 SER B O 1
ATOM 673 N N . ILE B 1 3 ? 13.375 18.953 3.566 1 84.69 3 ILE B N 1
ATOM 674 C CA . ILE B 1 3 ? 12.305 19.859 3.211 1 84.69 3 ILE B CA 1
ATOM 675 C C . ILE B 1 3 ? 11.312 19.172 2.277 1 84.69 3 ILE B C 1
ATOM 677 O O . ILE B 1 3 ? 11.719 18.484 1.334 1 84.69 3 ILE B O 1
ATOM 681 N N . TRP B 1 4 ? 10.133 19.297 2.717 1 88.56 4 TRP B N 1
ATOM 682 C CA . TRP B 1 4 ? 9.031 18.703 1.958 1 88.56 4 TRP B CA 1
ATOM 683 C C . TRP B 1 4 ? 8.023 19.766 1.548 1 88.56 4 TRP B C 1
ATOM 685 O O . TRP B 1 4 ? 7.695 20.656 2.336 1 88.56 4 TRP B O 1
ATOM 695 N N . THR B 1 5 ? 7.688 19.766 0.255 1 91.31 5 THR B N 1
ATOM 696 C CA . THR B 1 5 ? 6.637 20.656 -0.237 1 91.31 5 THR B CA 1
ATOM 697 C C . THR B 1 5 ? 5.297 19.922 -0.288 1 91.31 5 THR B C 1
ATOM 699 O O . THR B 1 5 ? 5.168 18.891 -0.941 1 91.31 5 THR B O 1
ATOM 702 N N . CYS B 1 6 ? 4.359 20.469 0.431 1 90.06 6 CYS B N 1
ATOM 703 C CA . CYS B 1 6 ? 3.02 19.891 0.42 1 90.06 6 CYS B CA 1
ATOM 704 C C . CYS B 1 6 ? 2.395 19.984 -0.967 1 90.06 6 CYS B C 1
ATOM 706 O O . CYS B 1 6 ? 2.277 21.078 -1.524 1 90.06 6 CYS B O 1
ATOM 708 N N . PRO B 1 7 ? 1.966 18.859 -1.487 1 88.62 7 PRO B N 1
ATOM 709 C CA . PRO B 1 7 ? 1.37 18.891 -2.824 1 88.62 7 PRO B CA 1
ATOM 710 C C . PRO B 1 7 ? -0.037 19.484 -2.832 1 88.62 7 PRO B C 1
ATOM 712 O O . PRO B 1 7 ? -0.604 19.719 -3.9 1 88.62 7 PRO B O 1
ATOM 715 N N . PHE B 1 8 ? -0.534 19.781 -1.724 1 86.25 8 PHE B N 1
ATOM 716 C CA . PHE B 1 8 ? -1.907 20.25 -1.631 1 86.25 8 PHE B CA 1
ATOM 717 C C . PHE B 1 8 ? -1.942 21.766 -1.479 1 86.25 8 PHE B C 1
ATOM 719 O O . PHE B 1 8 ? -2.707 22.453 -2.168 1 86.25 8 PHE B O 1
ATOM 726 N N . CYS B 1 9 ? -1.094 22.312 -0.514 1 89.75 9 CYS B N 1
ATOM 727 C CA . CYS B 1 9 ? -1.139 23.75 -0.268 1 89.75 9 CYS B CA 1
ATOM 728 C C . CYS B 1 9 ? 0.085 24.438 -0.855 1 89.75 9 CYS B C 1
ATOM 730 O O . CYS B 1 9 ? 0.135 25.672 -0.922 1 89.75 9 CYS B O 1
ATOM 732 N N . GLY B 1 10 ? 1.116 23.688 -1.251 1 91.81 10 GLY B N 1
ATOM 733 C CA . GLY B 1 10 ? 2.289 24.234 -1.919 1 91.81 10 GLY B CA 1
ATOM 734 C C . GLY B 1 10 ? 3.311 24.797 -0.957 1 91.81 10 GLY B C 1
ATOM 735 O O . GLY B 1 10 ? 4.344 25.328 -1.379 1 91.81 10 GLY B O 1
ATOM 736 N N . LEU B 1 11 ? 3.062 24.734 0.307 1 92 11 LEU B N 1
ATOM 737 C CA . LEU B 1 11 ? 3.971 25.297 1.299 1 92 11 LEU B CA 1
ATOM 738 C C . LEU B 1 11 ? 5.109 24.328 1.607 1 92 11 LEU B C 1
ATOM 740 O O . LEU B 1 11 ? 4.898 23.125 1.662 1 92 11 LEU B O 1
ATOM 744 N N . HIS B 1 12 ? 6.211 24.906 1.854 1 92.44 12 HIS B N 1
ATOM 745 C CA . HIS B 1 12 ? 7.371 24.125 2.293 1 92.44 12 HIS B CA 1
ATOM 746 C C . HIS B 1 12 ? 7.332 23.891 3.799 1 92.44 12 HIS B C 1
ATOM 748 O O . HIS B 1 12 ? 6.996 24.797 4.566 1 92.44 12 HIS B O 1
ATOM 754 N N . GLN B 1 13 ? 7.543 22.688 4.09 1 89.19 13 GLN B N 1
ATOM 755 C CA . GLN B 1 13 ? 7.59 22.344 5.508 1 89.19 13 GLN B CA 1
ATOM 756 C C . GLN B 1 13 ? 8.703 21.344 5.797 1 89.19 13 GLN B C 1
ATOM 758 O O . GLN B 1 13 ? 9.133 20.609 4.906 1 89.19 13 GLN B O 1
ATOM 763 N N . THR B 1 14 ? 9.125 21.406 7.055 1 87.62 14 THR B N 1
ATOM 764 C CA . THR B 1 14 ? 10.047 20.375 7.512 1 87.62 14 THR B CA 1
ATOM 765 C C . THR B 1 14 ? 9.289 19.125 7.93 1 87.62 14 THR B C 1
ATOM 767 O O . THR B 1 14 ? 8.297 19.203 8.664 1 87.62 14 THR B O 1
ATOM 770 N N . VAL B 1 15 ? 9.758 18.062 7.312 1 83.5 15 VAL B N 1
ATOM 771 C CA . VAL B 1 15 ? 9.133 16.781 7.664 1 83.5 15 VAL B CA 1
ATOM 772 C C . VAL B 1 15 ? 9.484 16.422 9.102 1 83.5 15 VAL B C 1
ATOM 774 O O . VAL B 1 15 ? 10.656 16.328 9.461 1 83.5 15 VAL B O 1
ATOM 777 N N . THR B 1 16 ? 8.406 16.406 9.977 1 87.31 16 THR B N 1
ATOM 778 C CA . THR B 1 16 ? 8.609 15.992 11.359 1 87.31 16 THR B CA 1
ATOM 779 C C . THR B 1 16 ? 8.164 14.547 11.562 1 87.31 16 THR B C 1
ATOM 781 O O . THR B 1 16 ? 7.375 14.016 10.773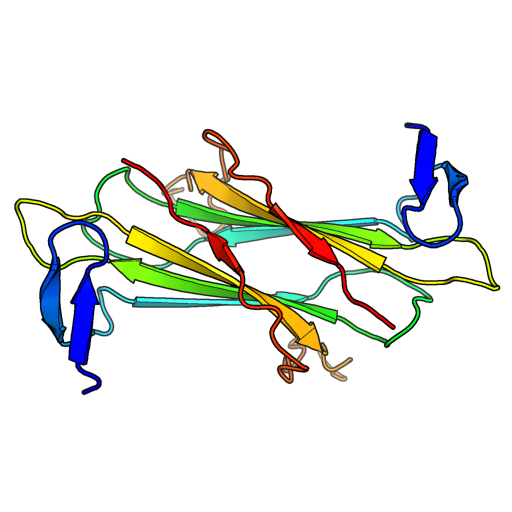 1 87.31 16 THR B O 1
ATOM 784 N N . ARG B 1 17 ? 8.711 13.922 12.641 1 88.44 17 ARG B N 1
ATOM 785 C CA . ARG B 1 17 ? 8.406 12.523 12.938 1 88.44 17 ARG B CA 1
ATOM 786 C C . ARG B 1 17 ? 6.922 12.344 13.25 1 88.44 17 ARG B C 1
ATOM 788 O O . ARG B 1 17 ? 6.332 11.312 12.914 1 88.44 17 ARG B O 1
ATOM 795 N N . VAL B 1 18 ? 6.324 13.375 13.852 1 89.06 18 VAL B N 1
ATOM 796 C CA . VAL B 1 18 ? 4.938 13.258 14.297 1 89.06 18 VAL B CA 1
ATOM 797 C C . VAL B 1 18 ? 4.008 13.352 13.086 1 89.06 18 VAL B C 1
ATOM 799 O O . VAL B 1 18 ? 2.85 12.93 13.156 1 89.06 18 VAL B O 1
ATOM 802 N N . LYS B 1 19 ? 4.598 13.914 12.008 1 91.19 19 LYS B N 1
ATOM 803 C CA . LYS B 1 19 ? 3.768 14.102 10.82 1 91.19 19 LYS B CA 1
ATOM 804 C C . LYS B 1 19 ? 4.129 13.094 9.734 1 91.19 19 LYS B C 1
ATOM 806 O O . LYS B 1 19 ? 3.682 13.219 8.594 1 91.19 19 LYS B O 1
ATOM 811 N N . THR B 1 20 ? 4.938 12.156 10.078 1 91.19 20 THR B N 1
ATOM 812 C CA . THR B 1 20 ? 5.328 11.133 9.117 1 91.19 20 THR B CA 1
ATOM 813 C C . THR B 1 20 ? 5.18 9.742 9.719 1 91.19 20 THR B C 1
ATOM 815 O O . THR B 1 20 ? 5.461 9.539 10.906 1 91.19 20 THR B O 1
ATOM 818 N N . SER B 1 21 ? 4.762 8.836 8.953 1 91.81 21 SER B N 1
ATOM 819 C CA . SER B 1 21 ? 4.637 7.438 9.336 1 91.81 21 SER B CA 1
ATOM 820 C C . SER B 1 21 ? 5.016 6.512 8.188 1 91.81 21 SER B C 1
ATOM 822 O O . SER B 1 21 ? 4.566 6.703 7.055 1 91.81 21 SER B O 1
ATOM 824 N N . THR B 1 22 ? 5.906 5.613 8.453 1 91.06 22 THR B N 1
ATOM 825 C CA . THR B 1 22 ? 6.273 4.566 7.508 1 91.06 22 THR B CA 1
ATOM 826 C C . THR B 1 22 ? 5.828 3.199 8.016 1 91.06 22 THR B C 1
ATOM 828 O O . THR B 1 22 ? 6.047 2.861 9.18 1 91.06 22 THR B O 1
ATOM 831 N N . VAL B 1 23 ? 5.188 2.486 7.172 1 89.44 23 VAL B N 1
ATOM 832 C CA . VAL B 1 23 ? 4.762 1.138 7.539 1 89.44 23 VAL B CA 1
ATOM 833 C C . VAL B 1 23 ? 5.246 0.141 6.484 1 89.44 23 VAL B C 1
ATOM 835 O O . VAL B 1 23 ? 5.391 0.49 5.312 1 89.44 23 VAL B O 1
ATOM 838 N N . GLU B 1 24 ? 5.594 -1.025 6.953 1 88.25 24 GLU B N 1
ATOM 839 C CA . GLU B 1 24 ? 5.949 -2.164 6.113 1 88.25 24 GLU B CA 1
ATOM 840 C C . GLU B 1 24 ?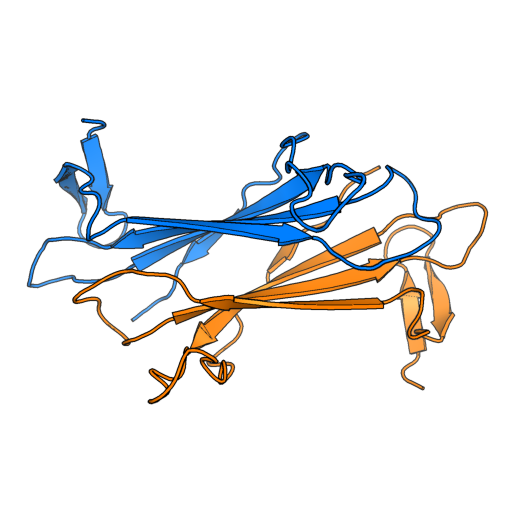 5.234 -3.432 6.57 1 88.25 24 GLU B C 1
ATOM 842 O O . GLU B 1 24 ? 5.16 -3.711 7.766 1 88.25 24 GLU B O 1
ATOM 847 N N . ILE B 1 25 ? 4.68 -4.098 5.605 1 89.25 25 ILE B N 1
ATOM 848 C CA . ILE B 1 25 ? 3.967 -5.324 5.953 1 89.25 25 ILE B CA 1
ATOM 849 C C . ILE B 1 25 ? 4.141 -6.355 4.84 1 89.25 25 ILE B C 1
ATOM 851 O O . ILE B 1 25 ? 4.102 -6.012 3.654 1 89.25 25 ILE B O 1
ATOM 855 N N . ALA B 1 26 ? 4.344 -7.598 5.281 1 90 26 ALA B N 1
ATOM 856 C CA . ALA B 1 26 ? 4.566 -8.672 4.32 1 90 26 ALA B CA 1
ATOM 857 C C . ALA B 1 26 ? 3.244 -9.289 3.873 1 90 26 ALA B C 1
ATOM 859 O O . ALA B 1 26 ? 2.301 -9.391 4.66 1 90 26 ALA B O 1
ATOM 860 N N . PHE B 1 27 ? 3.281 -9.695 2.549 1 89.62 27 PHE B N 1
ATOM 861 C CA . PHE B 1 27 ? 2.189 -10.539 2.064 1 89.62 27 PHE B CA 1
ATOM 862 C C . PHE B 1 27 ? 2.465 -12.008 2.359 1 89.62 27 PHE B C 1
ATOM 864 O O . PHE B 1 27 ? 3.617 -12.445 2.336 1 89.62 27 PHE B O 1
ATOM 871 N N . GLU B 1 28 ? 1.354 -12.727 2.699 1 90.38 28 GLU B N 1
ATOM 872 C CA . G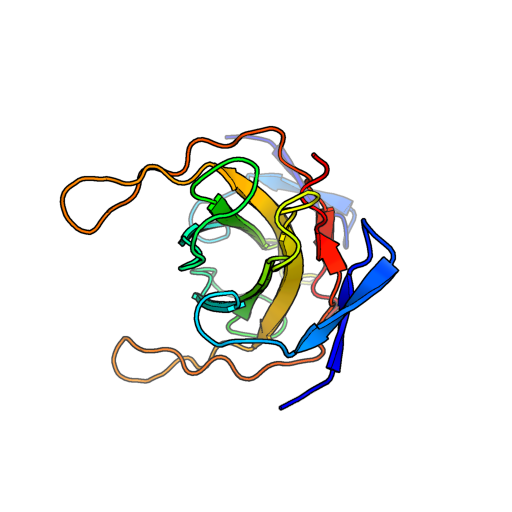LU B 1 28 ? 1.461 -14.18 2.857 1 90.38 28 GLU B CA 1
ATOM 873 C C . GLU B 1 28 ? 0.972 -14.906 1.608 1 90.38 28 GLU B C 1
ATOM 875 O O . GLU B 1 28 ? -0.14 -15.438 1.589 1 90.38 28 GLU B O 1
ATOM 880 N N . ILE B 1 29 ? 1.765 -14.844 0.571 1 86.56 29 ILE B N 1
ATOM 881 C CA . ILE B 1 29 ? 1.443 -15.516 -0.685 1 86.56 29 ILE B CA 1
ATOM 882 C C . ILE B 1 29 ? 2.537 -16.531 -1.027 1 86.56 29 ILE B C 1
ATOM 884 O O . ILE B 1 29 ? 3.725 -16.25 -0.827 1 86.56 29 ILE B O 1
ATOM 888 N N . HIS B 1 30 ? 2.018 -17.609 -1.496 1 85 30 HIS B N 1
ATOM 889 C CA . HIS B 1 30 ? 2.969 -18.688 -1.722 1 85 30 HIS B CA 1
ATOM 890 C C . HIS B 1 30 ? 3.279 -18.844 -3.205 1 85 30 HIS B C 1
ATOM 892 O O . HIS B 1 30 ? 2.441 -18.531 -4.059 1 85 30 HIS B O 1
ATOM 898 N N . ASP B 1 31 ? 4.504 -19.328 -3.49 1 85.56 31 ASP B N 1
ATOM 899 C CA . ASP B 1 31 ? 4.926 -19.812 -4.801 1 85.56 31 ASP B CA 1
ATOM 900 C C . ASP B 1 31 ? 4.707 -18.75 -5.875 1 85.56 31 ASP B C 1
ATOM 902 O O . ASP B 1 31 ? 4.062 -19.016 -6.895 1 85.56 31 ASP B O 1
ATOM 906 N N . CYS B 1 32 ? 5.168 -17.625 -5.68 1 83.94 32 CYS B N 1
ATOM 907 C CA . CYS B 1 32 ? 5.062 -16.531 -6.645 1 83.94 32 CYS B CA 1
ATOM 908 C C . CYS B 1 32 ? 6.426 -16.203 -7.238 1 83.94 32 CYS B C 1
ATOM 910 O O . CYS B 1 32 ? 7.453 -16.406 -6.59 1 83.94 32 CYS B O 1
ATOM 912 N N . ALA B 1 33 ? 6.184 -15.633 -8.406 1 78.31 33 ALA B N 1
ATOM 913 C CA . ALA B 1 33 ? 7.402 -15.164 -9.07 1 78.31 33 ALA B CA 1
ATOM 914 C C . ALA B 1 33 ? 7.984 -13.945 -8.359 1 78.31 33 ALA B C 1
ATOM 916 O O . ALA B 1 33 ? 7.242 -13.078 -7.891 1 78.31 33 ALA B O 1
ATOM 917 N N . GLY B 1 34 ? 9.281 -13.883 -7.992 1 76.88 34 GLY B N 1
ATOM 918 C CA . GLY B 1 34 ? 9.953 -12.75 -7.375 1 76.88 34 GLY B CA 1
ATOM 919 C C . GLY B 1 34 ? 10.273 -12.977 -5.91 1 76.88 34 GLY B C 1
ATOM 920 O O . GLY B 1 34 ? 11 -12.188 -5.301 1 76.88 34 GLY B O 1
ATOM 921 N N . GLY B 1 35 ? 9.5 -13.992 -5.348 1 8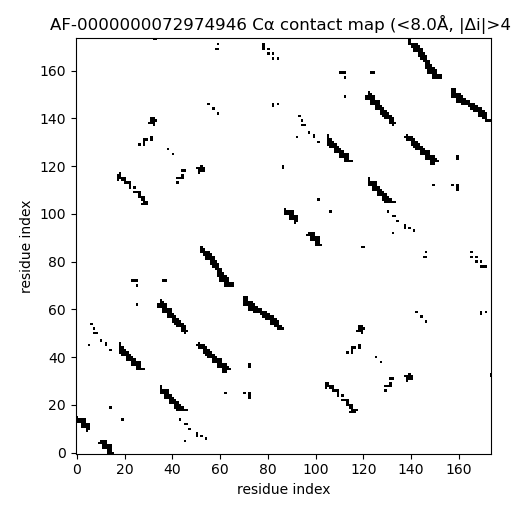0.5 35 GLY B N 1
ATOM 922 C CA . GLY B 1 35 ? 9.789 -14.297 -3.957 1 80.5 35 GLY B CA 1
ATOM 923 C C . GLY B 1 35 ? 8.898 -13.547 -2.986 1 80.5 35 GLY B C 1
ATOM 924 O O . GLY B 1 35 ? 7.879 -12.977 -3.385 1 80.5 35 GLY B O 1
ATOM 925 N N . PRO B 1 36 ? 9.281 -13.617 -1.697 1 83.75 36 PRO B N 1
ATOM 926 C CA . PRO B 1 36 ? 8.508 -12.906 -0.677 1 83.75 36 PRO B CA 1
ATOM 927 C C . PRO B 1 36 ? 8.461 -11.398 -0.917 1 83.75 36 PRO B C 1
ATOM 929 O O . PRO B 1 36 ? 9.477 -10.797 -1.268 1 83.75 36 PRO B O 1
ATOM 932 N N . MET B 1 37 ? 7.219 -10.938 -0.785 1 85.25 37 MET B N 1
ATOM 933 C CA . MET B 1 37 ? 7.027 -9.508 -1.029 1 85.25 37 MET B CA 1
ATOM 934 C C . MET B 1 37 ? 6.141 -8.883 0.046 1 85.25 37 MET B C 1
ATOM 936 O O . MET B 1 37 ? 5.535 -9.602 0.846 1 85.25 37 MET B O 1
ATOM 940 N N . GLY B 1 38 ? 6.238 -7.566 0.053 1 87.12 38 GLY B N 1
ATOM 941 C CA . GLY B 1 38 ? 5.41 -6.805 0.973 1 87.12 38 GLY B CA 1
ATOM 942 C C . GLY B 1 38 ? 5.051 -5.426 0.451 1 87.12 38 GLY B C 1
ATOM 943 O O . GLY B 1 38 ? 5.273 -5.121 -0.723 1 87.12 38 GLY B O 1
ATOM 944 N N . LEU B 1 39 ? 4.359 -4.789 1.291 1 88 39 LEU B N 1
ATOM 945 C CA . LEU B 1 39 ? 3.916 -3.43 0.999 1 88 39 LEU B CA 1
ATOM 946 C C . LEU B 1 39 ? 4.582 -2.428 1.933 1 88 39 LEU B C 1
ATOM 948 O O . LEU B 1 39 ? 4.656 -2.652 3.143 1 88 39 LEU B O 1
ATOM 952 N N . ARG B 1 40 ? 5.102 -1.423 1.333 1 88 40 ARG B N 1
ATOM 953 C CA . ARG B 1 40 ? 5.609 -0.289 2.098 1 88 40 ARG B CA 1
ATOM 954 C C . ARG B 1 40 ? 4.781 0.965 1.833 1 88 40 ARG B C 1
ATOM 956 O O . ARG B 1 40 ? 4.484 1.286 0.681 1 88 40 ARG B O 1
ATOM 963 N N . GLY B 1 41 ? 4.328 1.55 2.873 1 90.5 41 GLY B N 1
ATOM 964 C CA . GLY B 1 41 ? 3.605 2.809 2.789 1 90.5 41 GLY B CA 1
ATOM 965 C C . GLY B 1 41 ? 4.27 3.932 3.562 1 90.5 41 GLY B C 1
ATOM 966 O O . GLY B 1 41 ? 4.812 3.709 4.648 1 90.5 41 GLY B O 1
ATOM 967 N N . ILE B 1 42 ? 4.234 5.102 2.973 1 90.25 42 ILE B N 1
ATOM 968 C CA . ILE B 1 42 ? 4.715 6.305 3.643 1 90.25 42 ILE B CA 1
ATOM 969 C C . ILE B 1 42 ? 3.619 7.367 3.648 1 90.25 42 ILE B C 1
ATOM 971 O O . ILE B 1 42 ? 3.051 7.688 2.602 1 90.25 42 ILE B O 1
ATOM 975 N N . ALA B 1 43 ? 3.377 7.828 4.82 1 90.31 43 ALA B N 1
ATOM 976 C CA . ALA B 1 43 ? 2.428 8.93 4.973 1 90.31 43 ALA B CA 1
ATOM 977 C C . ALA B 1 43 ? 3.121 10.18 5.492 1 90.31 43 ALA B C 1
ATOM 979 O O . ALA B 1 43 ? 3.932 10.109 6.422 1 90.31 43 ALA B O 1
ATOM 980 N N . VAL B 1 44 ? 2.787 11.281 4.824 1 90.69 44 VAL B N 1
ATOM 981 C CA . VAL B 1 44 ? 3.303 12.578 5.242 1 90.69 44 VAL B CA 1
ATOM 982 C C . VAL B 1 44 ? 2.148 13.57 5.387 1 90.69 44 VAL B C 1
ATOM 984 O O . VAL B 1 44 ? 1.444 13.859 4.414 1 90.69 44 VAL B O 1
ATOM 987 N N . GLY B 1 45 ? 2.045 14.047 6.586 1 91.69 45 GLY B N 1
ATOM 988 C CA . GLY B 1 45 ? 0.999 15.023 6.859 1 91.69 45 GLY B CA 1
ATOM 989 C C . GLY B 1 45 ? 1.485 16.453 6.789 1 91.69 45 GLY B C 1
ATOM 990 O O . GLY B 1 45 ? 2.594 16.766 7.23 1 91.69 45 GLY B O 1
ATOM 991 N N . CYS B 1 46 ? 0.608 17.266 6.285 1 90.94 46 CYS B N 1
ATOM 992 C CA . CYS B 1 46 ? 0.927 18.688 6.215 1 90.94 46 CYS B CA 1
ATOM 993 C C . CYS B 1 46 ? 0.784 19.344 7.582 1 90.94 46 CYS B C 1
ATOM 995 O O . CYS B 1 46 ? -0.23 19.172 8.258 1 90.94 46 CYS B O 1
ATOM 997 N N . SER B 1 47 ? 1.714 20.203 7.973 1 90.56 47 SER B N 1
ATOM 998 C CA . SER B 1 47 ? 1.712 20.875 9.273 1 90.56 47 SER B CA 1
ATOM 999 C C . SER B 1 47 ? 0.956 22.203 9.211 1 90.56 47 SER B C 1
ATOM 1001 O O . SER B 1 47 ? 0.736 22.844 10.242 1 90.56 47 SER B O 1
ATOM 1003 N N . ASN B 1 48 ? 0.62 22.594 7.957 1 91.56 48 ASN B N 1
ATOM 1004 C CA . ASN B 1 48 ? -0.207 23.797 7.828 1 91.56 48 ASN B CA 1
ATOM 1005 C C . ASN B 1 48 ? -1.606 23.578 8.391 1 91.56 48 ASN B C 1
ATOM 1007 O O . ASN B 1 48 ? -2.346 22.703 7.918 1 91.56 48 ASN B O 1
ATOM 1011 N N . GLU B 1 49 ? -1.937 24.344 9.359 1 90.69 49 GLU B N 1
ATOM 1012 C CA . GLU B 1 49 ? -3.195 24.172 10.078 1 90.69 49 GLU B CA 1
ATOM 1013 C C . GLU B 1 49 ? -4.391 24.297 9.133 1 90.69 49 GLU B C 1
ATOM 1015 O O . GLU B 1 49 ? -5.43 23.672 9.352 1 90.69 49 GLU B O 1
ATOM 1020 N N . SER B 1 50 ? -4.156 25.062 8.094 1 91.31 50 SER B N 1
ATOM 1021 C CA . SER B 1 50 ? -5.258 25.297 7.164 1 91.31 50 SER B CA 1
ATOM 1022 C C . SER B 1 50 ? -5.379 24.156 6.16 1 91.31 50 SER B C 1
ATOM 1024 O O . SER B 1 50 ? -6.414 23.984 5.516 1 91.31 50 SER B O 1
ATOM 1026 N N . CYS B 1 51 ? -4.422 23.344 5.922 1 90.62 51 CYS B N 1
ATOM 1027 C CA . CYS B 1 51 ? -4.398 22.25 4.953 1 90.62 51 CYS B CA 1
ATOM 1028 C C . CYS B 1 51 ? -4.566 20.906 5.641 1 90.62 51 CYS B C 1
ATOM 1030 O O . CYS B 1 51 ? -5.617 20.266 5.523 1 90.62 51 CYS B O 1
ATOM 1032 N N . LYS B 1 52 ? -3.732 20.406 6.484 1 90.19 52 LYS B N 1
ATOM 1033 C CA . LYS B 1 52 ? -3.682 19.219 7.324 1 90.19 52 LYS B CA 1
ATOM 1034 C C . LYS B 1 52 ? -3.916 17.953 6.5 1 90.19 52 LYS B C 1
ATOM 1036 O O . LYS B 1 52 ? -4.203 16.891 7.055 1 90.19 52 LYS B O 1
ATOM 1041 N N . LYS B 1 53 ? -3.74 18.016 5.148 1 88.88 53 LYS B N 1
ATOM 1042 C CA . LYS B 1 53 ? -3.893 16.844 4.305 1 88.88 53 LYS B CA 1
ATOM 1043 C C . LYS B 1 53 ? -2.648 15.953 4.359 1 88.88 53 LYS B C 1
ATOM 1045 O O . LYS B 1 53 ? -1.587 16.406 4.805 1 88.88 53 LYS B O 1
ATOM 1050 N N . VAL B 1 54 ? -2.9 14.688 4.02 1 88.62 54 VAL B N 1
ATOM 1051 C CA . VAL B 1 54 ? -1.84 13.695 4.121 1 88.62 54 VAL B CA 1
ATOM 1052 C C . VAL B 1 54 ? -1.528 13.125 2.736 1 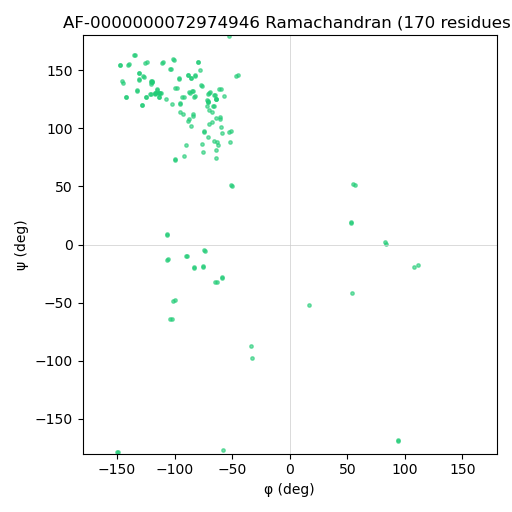88.62 54 VAL B C 1
ATOM 1054 O O . VAL B 1 54 ? -2.439 12.758 1.99 1 88.62 54 VAL B O 1
ATOM 1057 N N . GLN B 1 55 ? -0.286 13.117 2.412 1 89 55 GLN B N 1
ATOM 1058 C CA . GLN B 1 55 ? 0.172 12.398 1.228 1 89 55 GLN B CA 1
ATOM 1059 C C . GLN B 1 55 ? 0.593 10.977 1.579 1 89 55 GLN B C 1
ATOM 1061 O O . GLN B 1 55 ? 1.415 10.766 2.475 1 89 55 GLN B O 1
ATOM 1066 N N . VAL B 1 56 ? 0.008 10.039 0.833 1 88.06 56 VAL B N 1
ATOM 1067 C CA . VAL B 1 56 ? 0.373 8.641 1.04 1 88.06 56 VAL B CA 1
ATOM 1068 C C . VAL B 1 56 ? 1.006 8.078 -0.23 1 88.06 56 VAL B C 1
ATOM 1070 O O . VAL B 1 56 ? 0.495 8.289 -1.332 1 88.06 56 VAL B O 1
ATOM 1073 N N . THR B 1 57 ? 2.119 7.457 -0.051 1 87.5 57 THR B N 1
ATOM 1074 C CA . THR B 1 57 ? 2.771 6.711 -1.119 1 87.5 57 THR B CA 1
ATOM 1075 C C . THR B 1 57 ? 2.936 5.242 -0.73 1 87.5 57 THR B C 1
ATOM 1077 O O . THR B 1 57 ? 3.164 4.93 0.439 1 87.5 57 THR B O 1
ATOM 1080 N N . ALA B 1 58 ? 2.715 4.426 -1.678 1 87.19 58 ALA B N 1
ATOM 1081 C CA . ALA B 1 58 ? 2.881 2.992 -1.443 1 87.19 58 ALA B CA 1
ATOM 1082 C C . ALA B 1 58 ? 3.736 2.352 -2.533 1 87.19 58 ALA B C 1
ATOM 1084 O O . ALA B 1 58 ? 3.693 2.773 -3.691 1 87.19 58 ALA B O 1
ATOM 1085 N N . GLU B 1 59 ? 4.477 1.334 -2.15 1 84.94 59 GLU B N 1
ATOM 1086 C CA . GLU B 1 59 ? 5.285 0.573 -3.096 1 84.94 59 GLU B CA 1
ATOM 1087 C C . GLU B 1 59 ? 5.391 -0.892 -2.68 1 84.94 59 GLU B C 1
ATOM 1089 O O . GLU B 1 59 ? 5.27 -1.216 -1.496 1 84.94 59 GLU B O 1
ATOM 1094 N N . VAL B 1 60 ? 5.613 -1.708 -3.643 1 86.75 60 VAL B N 1
ATOM 1095 C CA . VAL B 1 60 ? 5.879 -3.117 -3.377 1 86.75 60 VAL B CA 1
ATOM 1096 C C . VAL B 1 60 ? 7.367 -3.326 -3.123 1 86.75 60 VAL B C 1
ATOM 1098 O O . VAL B 1 60 ? 8.211 -2.811 -3.863 1 86.75 60 VAL B O 1
ATOM 1101 N N . ILE B 1 61 ? 7.59 -4.051 -1.979 1 83.88 61 ILE B N 1
ATOM 1102 C CA . ILE B 1 61 ? 8.984 -4.293 -1.623 1 83.88 61 ILE B CA 1
ATOM 1103 C C . ILE B 1 61 ? 9.227 -5.793 -1.478 1 83.88 61 ILE B C 1
ATOM 1105 O O . ILE B 1 61 ? 8.281 -6.566 -1.303 1 83.88 61 ILE B O 1
ATOM 1109 N N . ALA B 1 62 ? 10.555 -6.152 -1.646 1 82.62 62 ALA B N 1
ATOM 1110 C CA . ALA B 1 62 ? 10.93 -7.527 -1.332 1 82.62 62 ALA B CA 1
ATOM 1111 C C . ALA B 1 62 ? 10.875 -7.781 0.171 1 82.62 62 ALA B C 1
ATOM 1113 O O . ALA B 1 62 ? 11.289 -6.934 0.965 1 82.62 62 ALA B O 1
ATOM 1114 N N . ALA B 1 63 ? 10.188 -8.898 0.448 1 80.38 63 ALA B N 1
ATOM 1115 C CA . ALA B 1 63 ? 10.117 -9.266 1.858 1 80.38 63 ALA B CA 1
ATOM 1116 C C . ALA B 1 63 ? 11.164 -10.32 2.199 1 80.38 63 ALA B C 1
ATOM 1118 O O . ALA B 1 63 ? 11.602 -11.078 1.329 1 80.38 63 ALA B O 1
ATOM 1119 N N . LYS B 1 64 ? 11.906 -10.148 3.342 1 64.69 64 LYS B N 1
ATOM 1120 C CA . LYS B 1 64 ? 12.875 -11.156 3.754 1 64.69 64 LYS B CA 1
ATOM 1121 C C . LYS B 1 64 ? 12.211 -12.281 4.543 1 64.69 64 LYS B C 1
ATOM 1123 O O . LYS B 1 64 ? 11.273 -12.031 5.309 1 64.69 64 LYS B O 1
ATOM 1128 N N . THR B 1 65 ? 12.156 -13.445 3.922 1 56.31 65 THR B N 1
ATOM 1129 C CA . THR B 1 65 ? 11.68 -14.602 4.672 1 56.31 65 THR B CA 1
ATOM 1130 C C . THR B 1 65 ? 12.422 -14.727 6.004 1 56.31 65 THR B C 1
ATOM 1132 O O . THR B 1 65 ? 13.648 -14.852 6.027 1 56.31 65 THR B O 1
ATOM 1135 N N . GLY B 1 66 ? 12.484 -13.648 6.77 1 45.91 66 GLY B N 1
ATOM 1136 C CA . GLY B 1 66 ? 13.258 -13.93 7.965 1 45.91 66 GLY B CA 1
ATOM 1137 C C . GLY B 1 66 ? 12.883 -15.234 8.641 1 45.91 66 GLY B C 1
ATOM 1138 O O . GLY B 1 66 ? 11.82 -15.797 8.352 1 45.91 66 GLY B O 1
ATOM 1139 N N . GLN B 1 67 ? 14.062 -15.711 9.125 1 37.16 67 GLN B N 1
ATOM 1140 C CA . GLN B 1 67 ? 13.844 -16.828 10.023 1 37.16 67 GLN B CA 1
ATOM 1141 C C . GLN B 1 67 ? 12.547 -16.672 10.805 1 37.16 67 GLN B C 1
ATOM 1143 O O . GLN B 1 67 ? 11.648 -17.516 10.711 1 37.16 67 GLN B O 1
ATOM 1148 N N . ILE B 1 68 ? 12.742 -15.891 12.062 1 32.53 68 ILE B N 1
ATOM 1149 C CA . ILE B 1 68 ? 11.805 -15.727 13.164 1 32.53 68 ILE B CA 1
ATOM 1150 C C . ILE B 1 68 ? 10.898 -14.531 12.906 1 32.53 68 ILE B C 1
ATOM 1152 O O . ILE B 1 68 ? 11.383 -13.414 12.672 1 32.53 68 ILE B O 1
ATOM 1156 N N . GLY B 1 69 ? 9.672 -14.375 12.57 1 36.03 69 GLY B N 1
ATOM 1157 C CA . GLY B 1 69 ? 8.469 -13.562 12.477 1 36.03 69 GLY B CA 1
ATOM 1158 C C . GLY B 1 69 ? 8.703 -12.242 11.766 1 36.03 69 GLY B C 1
ATOM 1159 O O . GLY B 1 69 ? 7.754 -11.516 11.461 1 36.03 69 GLY B O 1
ATOM 1160 N N . PHE B 1 70 ? 9.828 -11.406 11.945 1 34.5 70 PHE B N 1
ATOM 1161 C CA . PHE B 1 70 ? 9.977 -10.023 11.5 1 34.5 70 PHE B CA 1
ATOM 1162 C C . PHE B 1 70 ? 10.57 -9.961 10.102 1 34.5 70 PHE B C 1
ATOM 1164 O O . PHE B 1 70 ? 11.641 -10.516 9.852 1 34.5 70 PHE B O 1
ATOM 1171 N N . LYS B 1 71 ? 9.922 -10.031 9.102 1 39.28 71 LYS B N 1
ATOM 1172 C CA . LYS B 1 71 ? 10.445 -10 7.738 1 39.28 71 LYS B CA 1
ATOM 1173 C C . LYS B 1 71 ? 10.977 -8.617 7.375 1 39.28 71 LYS B C 1
ATOM 1175 O O . LYS B 1 71 ? 10.289 -7.613 7.57 1 39.28 71 LYS B O 1
ATOM 1180 N N . SER B 1 72 ? 12.398 -8.508 7.387 1 34.41 72 SER B N 1
ATOM 1181 C CA . SER B 1 72 ? 13.07 -7.305 6.918 1 34.41 72 SER B CA 1
ATOM 1182 C C . SER B 1 72 ? 12.758 -7.027 5.453 1 34.41 72 SER B C 1
ATOM 1184 O O . SER B 1 72 ? 12.742 -7.949 4.633 1 34.41 72 SER B O 1
ATOM 1186 N N . MET B 1 73 ? 12 -6.078 5.113 1 40.75 73 MET B N 1
ATOM 1187 C CA . MET B 1 73 ? 11.477 -5.676 3.809 1 40.75 73 MET B CA 1
ATOM 1188 C C . MET B 1 73 ? 12.547 -4.965 2.988 1 40.75 73 MET B C 1
ATOM 1190 O O . MET B 1 73 ? 13.172 -4.016 3.463 1 40.75 73 MET B O 1
ATOM 1194 N N . THR B 1 74 ? 13.336 -5.703 2.291 1 39.66 74 THR B N 1
ATOM 1195 C CA . THR B 1 74 ? 14.242 -4.98 1.402 1 39.66 74 THR B CA 1
ATOM 1196 C C . THR B 1 74 ? 13.477 -4.367 0.233 1 39.66 74 THR B C 1
ATOM 1198 O O . THR B 1 74 ? 12.625 -5.027 -0.374 1 39.66 74 THR B O 1
ATOM 1201 N N . PRO B 1 75 ? 13.594 -3.104 0.08 1 34.62 75 PRO B N 1
ATOM 1202 C CA . PRO B 1 75 ? 12.82 -2.398 -0.944 1 34.62 75 PRO B CA 1
ATOM 1203 C C . PRO B 1 75 ? 13.188 -2.828 -2.363 1 34.62 75 PRO B C 1
ATOM 1205 O O . PRO B 1 75 ? 14.367 -2.811 -2.73 1 34.62 75 PRO B O 1
ATOM 1208 N N . LYS B 1 76 ? 12.859 -3.834 -2.82 1 37.41 76 LYS B N 1
ATOM 1209 C CA . LYS B 1 76 ? 13.086 -3.822 -4.262 1 37.41 76 LYS B CA 1
ATOM 1210 C C . LYS B 1 76 ? 12.43 -2.607 -4.914 1 37.41 76 LYS B C 1
ATOM 1212 O O . LYS B 1 76 ? 11.602 -1.942 -4.297 1 37.41 76 LYS B O 1
ATOM 1217 N N . ARG B 1 77 ? 12.594 -2.486 -6.273 1 34.06 77 ARG B N 1
ATOM 1218 C CA . ARG B 1 77 ? 12.25 -1.271 -7.004 1 34.06 77 ARG B CA 1
ATOM 1219 C C . ARG B 1 77 ? 10.836 -0.816 -6.672 1 34.06 77 ARG B C 1
ATOM 1221 O O . ARG B 1 77 ? 9.867 -1.546 -6.91 1 34.06 77 ARG B O 1
ATOM 1228 N N . PRO B 1 78 ? 10.82 0.098 -5.785 1 35.22 78 PRO B N 1
ATOM 1229 C CA . PRO B 1 78 ? 9.594 0.685 -5.246 1 35.22 78 PRO B CA 1
ATOM 1230 C C . PRO B 1 78 ? 8.648 1.183 -6.336 1 35.22 78 PRO B C 1
ATOM 1232 O O . PRO B 1 78 ? 9.094 1.816 -7.301 1 35.22 78 PRO B O 1
ATOM 1235 N N . PHE B 1 79 ? 7.844 0.453 -6.809 1 32.69 79 PHE B N 1
ATOM 1236 C CA . PHE B 1 79 ? 6.832 1.188 -7.555 1 32.69 79 PHE B CA 1
ATOM 1237 C C . PHE B 1 79 ? 6.059 2.131 -6.641 1 32.69 79 PHE B C 1
ATOM 1239 O O . PHE B 1 79 ? 5.43 1.689 -5.676 1 32.69 79 PHE B O 1
ATOM 1246 N N . ARG B 1 80 ? 6.691 3.277 -6.531 1 39.12 80 ARG B N 1
ATOM 1247 C CA . ARG B 1 80 ? 6.105 4.328 -5.703 1 39.12 80 ARG B CA 1
ATOM 1248 C C . ARG B 1 80 ? 4.867 4.922 -6.363 1 39.12 80 ARG B C 1
ATOM 1250 O O . ARG B 1 80 ? 4.891 5.258 -7.547 1 39.12 80 ARG B O 1
ATOM 1257 N N . ARG B 1 81 ? 3.787 4.402 -6.039 1 43.5 81 ARG B N 1
ATOM 1258 C CA . ARG B 1 81 ? 2.695 5.234 -6.531 1 43.5 81 ARG B CA 1
ATOM 1259 C C . ARG B 1 81 ? 2.094 6.07 -5.406 1 43.5 81 ARG B C 1
ATOM 1261 O O . ARG B 1 81 ? 1.962 5.598 -4.277 1 43.5 81 ARG B O 1
ATOM 1268 N N . LYS B 1 82 ? 2.127 7.367 -5.559 1 41.47 82 LYS B N 1
ATOM 1269 C CA . LYS B 1 82 ? 1.525 8.344 -4.652 1 41.47 82 LYS B CA 1
ATOM 1270 C C . LYS B 1 82 ? 0.02 8.125 -4.531 1 41.47 82 LYS B C 1
ATOM 1272 O O . LYS B 1 82 ? -0.683 8.023 -5.539 1 41.47 82 LYS B O 1
ATOM 1277 N N . LEU B 1 83 ? -0.287 7.516 -3.447 1 46.44 83 LEU B N 1
ATOM 1278 C CA . LEU B 1 83 ? -1.709 7.469 -3.127 1 46.44 83 LEU B CA 1
ATOM 1279 C C . LEU B 1 83 ? -2.139 8.727 -2.379 1 46.44 83 LEU B C 1
ATOM 1281 O O . LEU B 1 83 ? -1.454 9.172 -1.453 1 46.44 83 LEU B O 1
ATOM 1285 N N . PHE B 1 84 ? -2.734 9.602 -3 1 40.78 84 PHE B N 1
ATOM 1286 C CA . PHE B 1 84 ? -3.164 10.852 -2.371 1 40.78 84 PHE B CA 1
ATOM 1287 C C . PHE B 1 84 ? -4.547 10.688 -1.746 1 40.78 84 PHE B C 1
ATOM 1289 O O . PHE B 1 84 ? -5.402 9.992 -2.293 1 40.78 84 PHE B O 1
ATOM 1296 N N . GLN B 1 85 ? -4.516 10.656 -0.369 1 42.44 85 GLN B N 1
ATOM 1297 C CA . GLN B 1 85 ? -5.836 10.875 0.215 1 42.44 85 GLN B CA 1
ATOM 1298 C C . GLN B 1 85 ? -6.34 12.281 -0.075 1 42.44 85 GLN B C 1
ATOM 1300 O O . GLN B 1 85 ? -5.656 13.266 0.212 1 42.44 85 GLN B O 1
ATOM 1305 N N . THR B 1 86 ? -7.027 12.336 -1.262 1 35.06 86 THR B N 1
ATOM 1306 C CA . THR B 1 86 ? -7.684 13.617 -1.499 1 35.06 86 THR B CA 1
ATOM 1307 C C . THR B 1 86 ? -8.641 13.953 -0.36 1 35.06 86 THR B C 1
ATOM 1309 O O . THR B 1 86 ? -9.273 13.062 0.208 1 35.06 86 THR B O 1
ATOM 1312 N N . ALA B 1 87 ? -8.469 15.18 0.194 1 31.33 87 ALA B N 1
ATOM 1313 C CA . ALA B 1 87 ? -9.531 15.781 0.99 1 31.33 87 ALA B CA 1
ATOM 1314 C C . ALA B 1 87 ? -10.883 15.672 0.284 1 31.33 87 ALA B C 1
ATOM 1316 O O . ALA B 1 87 ? -10.945 15.641 -0.947 1 31.33 87 ALA B O 1
#

Secondary structure (DSSP, 8-state):
--EEE-TTT--EEE--GGGEEEEEEE----S-TTSSEEEEEEEEE---TTT--EEEEEEEEEE---SSS---EE--S---EEEE---/--EEE-TTT--EEE--GGGEEEEEEE----S-TT-SEEEEEEEEE---TTT--EEEEEEEEEE---SSS---EE--S---EEEE---

Nearest PDB structures (foldseek):
  2zb6-assembly1_A-2  TM=4.562E-01  e=5.686E+00  Measles virus strain Edmonston-B

Radius of gyration: 16.99 Å; Cα contacts (8 Å, |Δi|>4): 438; chains: 2; bounding box: 31×48×42 Å

pLDDT: mean 74.24, std 21.82, range [31.33, 92.44]

Organism: NCBI:txid391626